Protein AF-A0A8X7CKG5-F1 (afdb_monomer_lite)

Radius of gyration: 17.3 Å; chains: 1; bounding box: 34×34×44 Å

pLDDT: mean 87.35, std 12.73, range [34.0, 97.12]

Structure (mmCIF, N/CA/C/O backbone):
data_AF-A0A8X7CKG5-F1
#
_entry.id   AF-A0A8X7CKG5-F1
#
loop_
_atom_site.group_PDB
_atom_site.id
_atom_site.type_symbol
_atom_site.label_atom_id
_atom_site.label_alt_id
_atom_site.label_comp_id
_atom_site.label_asym_id
_atom_site.label_entity_id
_atom_site.label_seq_id
_atom_site.pdbx_PDB_ins_code
_atom_site.Cartn_x
_atom_site.Cartn_y
_atom_site.Cartn_z
_atom_site.occupancy
_atom_site.B_iso_or_equiv
_atom_site.auth_seq_id
_atom_site.auth_comp_id
_atom_site.auth_asym_id
_atom_site.auth_atom_id
_atom_site.pdbx_PDB_model_num
ATOM 1 N N . MET A 1 1 ? 5.834 -10.123 -3.838 1.00 84.38 1 MET A N 1
ATOM 2 C CA . MET A 1 1 ? 4.544 -10.721 -4.265 1.00 84.38 1 MET A CA 1
ATOM 3 C C . MET A 1 1 ? 4.125 -10.327 -5.686 1.00 84.38 1 MET A C 1
ATOM 5 O O . MET A 1 1 ? 3.426 -11.106 -6.317 1.00 84.38 1 MET A O 1
ATOM 9 N N . TYR A 1 2 ? 4.561 -9.177 -6.222 1.00 93.75 2 TYR A N 1
ATOM 10 C CA . TYR A 1 2 ? 4.132 -8.703 -7.546 1.00 93.75 2 TYR A CA 1
ATOM 11 C C . TYR A 1 2 ? 4.448 -9.665 -8.711 1.00 93.75 2 TYR A C 1
ATOM 13 O O . TYR A 1 2 ? 3.544 -10.036 -9.453 1.00 93.75 2 TYR A O 1
ATOM 21 N N . GLN A 1 3 ? 5.701 -10.117 -8.851 1.00 94.75 3 GLN A N 1
ATOM 22 C CA . GLN A 1 3 ? 6.124 -10.936 -10.002 1.00 94.75 3 GLN A CA 1
ATOM 23 C C . GLN A 1 3 ? 5.374 -12.280 -10.136 1.00 94.75 3 GLN A C 1
ATOM 25 O O . GLN A 1 3 ? 4.929 -12.595 -11.244 1.00 94.75 3 GLN A O 1
ATOM 30 N N . PRO A 1 4 ? 5.146 -13.051 -9.051 1.00 95.69 4 PRO A N 1
ATOM 31 C CA . PRO A 1 4 ? 4.285 -14.233 -9.117 1.00 95.69 4 PRO A CA 1
ATOM 32 C C . PRO A 1 4 ? 2.853 -13.927 -9.577 1.00 95.69 4 PRO A C 1
ATOM 34 O O . PRO A 1 4 ? 2.336 -14.631 -10.441 1.00 95.69 4 PRO A O 1
ATOM 37 N N . LEU A 1 5 ? 2.229 -12.856 -9.066 1.00 95.38 5 LEU A N 1
ATOM 38 C CA . LEU A 1 5 ? 0.871 -12.459 -9.465 1.00 95.38 5 LEU A CA 1
ATOM 39 C C . LEU A 1 5 ? 0.813 -12.068 -10.943 1.00 95.38 5 LEU A C 1
ATOM 41 O O . LEU A 1 5 ? -0.049 -12.551 -11.672 1.00 95.38 5 LEU A O 1
ATOM 45 N N . LYS A 1 6 ? 1.766 -11.250 -11.402 1.00 96.38 6 LYS A N 1
ATOM 46 C CA . LYS A 1 6 ? 1.903 -10.881 -12.814 1.00 96.38 6 LYS A CA 1
ATOM 47 C C . LYS A 1 6 ? 1.995 -12.119 -13.702 1.00 96.38 6 LYS A C 1
ATOM 49 O O . LYS A 1 6 ? 1.259 -12.228 -14.677 1.00 96.38 6 LYS A O 1
ATOM 54 N N . SER A 1 7 ? 2.872 -13.054 -13.345 1.00 96.69 7 SER A N 1
ATOM 55 C CA . SER A 1 7 ? 3.088 -14.281 -14.117 1.00 96.69 7 SER A CA 1
ATOM 56 C C . SER A 1 7 ? 1.825 -15.140 -14.177 1.00 96.69 7 SER A C 1
ATOM 58 O O . SER A 1 7 ? 1.456 -15.609 -15.249 1.00 96.69 7 SER A O 1
ATOM 60 N N . TYR A 1 8 ? 1.129 -15.285 -13.047 1.00 95.81 8 TYR A N 1
ATOM 61 C CA . TYR A 1 8 ? -0.129 -16.021 -12.958 1.00 95.81 8 TYR A CA 1
ATOM 62 C C . TYR A 1 8 ? -1.235 -15.394 -13.815 1.00 95.81 8 TYR A C 1
ATOM 64 O O . TYR A 1 8 ? -1.828 -16.061 -14.656 1.00 95.81 8 TYR A O 1
ATOM 72 N N . PHE A 1 9 ? -1.503 -14.096 -13.660 1.00 95.69 9 PHE A N 1
ATOM 73 C CA . PHE A 1 9 ? -2.578 -13.455 -14.417 1.00 95.69 9 PHE A CA 1
ATOM 74 C C . PHE A 1 9 ? -2.282 -13.391 -15.916 1.00 95.69 9 PHE A C 1
ATOM 76 O O . PHE A 1 9 ? -3.208 -13.467 -16.717 1.00 95.69 9 PHE A O 1
ATOM 83 N N . LEU A 1 10 ? -1.016 -13.283 -16.322 1.00 95.50 10 LEU A N 1
ATOM 84 C CA . LEU A 1 10 ? -0.655 -13.289 -17.739 1.00 95.50 10 LEU A CA 1
ATOM 85 C C . LEU A 1 10 ? -0.639 -14.692 -18.366 1.00 95.50 10 LEU A C 1
ATOM 87 O O . LEU A 1 10 ? -0.689 -14.774 -19.593 1.00 95.50 10 LEU A O 1
ATOM 91 N N . SER A 1 11 ? -0.607 -15.770 -17.572 1.00 96.50 11 SER A N 1
ATOM 92 C CA . SER A 1 11 ? -0.680 -17.147 -18.081 1.00 96.50 11 SER A CA 1
ATOM 93 C C . SER A 1 11 ? -2.111 -17.668 -18.265 1.00 96.50 11 SER A C 1
ATOM 95 O O . SER A 1 11 ? -2.312 -18.648 -18.980 1.00 96.50 11 SER A O 1
ATOM 97 N N . ILE A 1 12 ? -3.117 -17.019 -17.669 1.00 95.62 12 ILE A N 1
ATOM 98 C CA . ILE A 1 12 ? -4.526 -17.415 -17.806 1.00 95.62 12 ILE A CA 1
ATOM 99 C C . ILE A 1 12 ? -5.069 -17.019 -19.189 1.00 95.62 12 ILE A C 1
ATOM 101 O O . ILE A 1 12 ? -5.100 -15.839 -19.542 1.00 95.62 12 ILE A O 1
ATOM 105 N N . GLU A 1 13 ? -5.597 -17.998 -19.934 1.00 92.94 13 GLU A N 1
ATOM 106 C CA . GLU A 1 13 ? -6.171 -17.815 -21.280 1.00 92.94 13 GLU A CA 1
ATOM 107 C C . GLU A 1 13 ? -7.266 -16.731 -21.316 1.00 92.94 13 GLU A C 1
ATOM 109 O O . GLU A 1 13 ? -7.252 -15.840 -22.167 1.00 92.94 13 GLU A O 1
ATOM 114 N N . LYS A 1 14 ? -8.177 -16.752 -20.335 1.00 94.31 14 LYS A N 1
ATOM 115 C CA . LYS A 1 14 ? -9.278 -15.785 -20.175 1.00 94.31 14 LYS A CA 1
ATOM 116 C C . LYS A 1 14 ? -9.023 -14.786 -19.042 1.00 94.31 14 LYS A C 1
ATOM 118 O O . LYS A 1 14 ? -9.908 -14.517 -18.232 1.00 94.31 14 LYS A O 1
ATOM 123 N N . CYS A 1 15 ? -7.804 -14.251 -18.954 1.00 95.19 15 CYS A N 1
ATOM 124 C CA . CYS A 1 15 ? -7.485 -13.213 -17.975 1.00 95.19 15 CYS A CA 1
ATOM 125 C C . CYS A 1 15 ? -8.363 -11.963 -18.190 1.00 95.19 15 CYS A C 1
ATOM 127 O O . CYS A 1 15 ? -8.438 -11.471 -19.323 1.00 95.19 15 CYS A O 1
ATOM 129 N N . PRO A 1 16 ? -8.993 -11.413 -17.131 1.00 95.75 16 PRO A N 1
ATOM 130 C CA . PRO A 1 16 ? -9.743 -10.168 -17.227 1.00 95.75 16 PRO A CA 1
ATOM 131 C C . PRO A 1 16 ? -8.903 -9.051 -17.853 1.00 95.75 16 PRO A C 1
ATOM 133 O O . PRO A 1 16 ? -7.782 -8.787 -17.412 1.00 95.75 16 PRO A O 1
ATOM 136 N N . LEU A 1 17 ? -9.459 -8.364 -18.858 1.00 95.38 17 LEU A N 1
ATOM 137 C CA . LEU A 1 17 ? -8.734 -7.352 -19.636 1.00 95.38 17 LEU A CA 1
ATOM 138 C C . LEU A 1 17 ? -8.106 -6.271 -18.746 1.00 95.38 17 LEU A C 1
ATOM 140 O O . LEU A 1 17 ? -6.970 -5.873 -18.980 1.00 95.38 17 LEU A O 1
ATOM 144 N N . LEU A 1 18 ? -8.813 -5.854 -17.692 1.00 95.69 18 LEU A N 1
ATOM 145 C CA . LEU A 1 18 ? -8.315 -4.876 -16.727 1.00 95.69 18 LEU A CA 1
ATOM 146 C C . LEU A 1 18 ? -7.013 -5.338 -16.052 1.00 95.69 18 LEU A C 1
ATOM 148 O O . LEU A 1 18 ? -6.041 -4.590 -16.020 1.00 95.69 18 LEU A O 1
ATOM 152 N N . LEU A 1 19 ? -6.972 -6.579 -15.558 1.00 95.25 19 LEU A N 1
ATOM 153 C CA . LEU A 1 19 ? -5.787 -7.141 -14.904 1.00 95.25 19 LEU A CA 1
ATOM 154 C C . LEU A 1 19 ? -4.661 -7.380 -15.908 1.00 95.25 19 LEU A C 1
ATOM 156 O O . LEU A 1 19 ? -3.502 -7.086 -15.623 1.00 95.25 19 LEU A O 1
ATOM 160 N N . LYS A 1 20 ? -4.999 -7.860 -17.109 1.00 95.81 20 LYS A N 1
ATOM 161 C CA . LYS A 1 20 ? -4.034 -8.040 -18.197 1.00 95.81 20 LYS A CA 1
ATOM 162 C C . LYS A 1 20 ? -3.363 -6.719 -18.573 1.00 95.81 20 LYS A C 1
ATOM 164 O O . LYS A 1 20 ? -2.149 -6.697 -18.752 1.00 95.81 20 LYS A O 1
ATOM 169 N N . ASN A 1 21 ? -4.135 -5.637 -18.673 1.00 95.94 21 ASN A N 1
ATOM 170 C CA . ASN A 1 21 ? -3.618 -4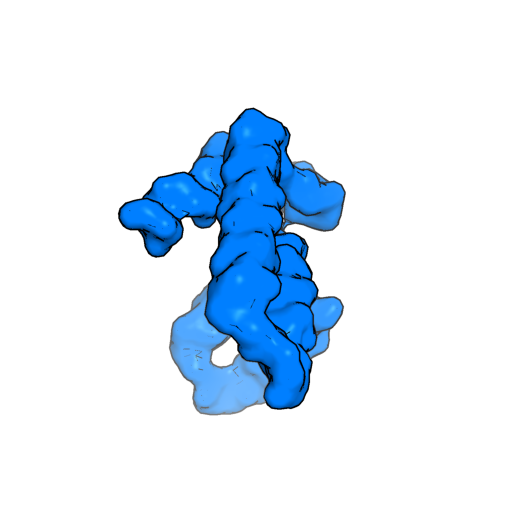.303 -18.965 1.00 95.94 21 ASN A CA 1
ATOM 171 C C . ASN A 1 21 ? -2.769 -3.781 -17.807 1.00 95.94 21 ASN A C 1
ATOM 173 O O . ASN A 1 21 ? -1.646 -3.350 -18.046 1.00 95.94 21 ASN A O 1
ATOM 177 N N . PHE A 1 22 ? -3.249 -3.917 -16.567 1.00 95.06 22 PHE A N 1
ATOM 178 C CA . PHE A 1 22 ? -2.484 -3.556 -15.375 1.00 95.06 22 PHE A CA 1
ATOM 179 C C . PHE A 1 22 ? -1.112 -4.243 -15.375 1.00 95.06 22 PHE A C 1
ATOM 181 O O . PHE A 1 22 ? -0.090 -3.577 -15.430 1.00 95.06 22 PHE A O 1
ATOM 188 N N . PHE A 1 23 ? -1.033 -5.570 -15.434 1.00 95.50 23 PHE A N 1
ATOM 189 C CA . PHE A 1 23 ? 0.259 -6.265 -15.348 1.00 95.50 23 PHE A CA 1
ATOM 190 C C . PHE A 1 23 ? 1.202 -6.058 -16.549 1.00 95.50 23 PHE A C 1
ATOM 192 O O . PHE A 1 23 ? 2.397 -6.374 -16.453 1.00 95.50 23 PHE A O 1
ATOM 199 N N . LYS A 1 24 ? 0.691 -5.540 -17.673 1.00 92.81 24 LYS A N 1
ATOM 200 C CA . LYS A 1 24 ? 1.492 -5.145 -18.841 1.00 92.81 24 LYS A CA 1
ATOM 201 C C . LYS A 1 24 ? 2.035 -3.723 -18.753 1.00 92.81 24 LYS A C 1
ATOM 203 O O . LYS A 1 24 ? 3.057 -3.455 -19.376 1.00 92.81 24 LYS A O 1
ATOM 208 N N . ASP A 1 25 ? 1.384 -2.846 -18.001 1.00 91.38 25 ASP A N 1
ATOM 209 C CA . ASP A 1 25 ? 1.833 -1.472 -17.810 1.00 91.38 25 ASP A CA 1
ATOM 210 C C . ASP A 1 25 ? 3.130 -1.441 -16.964 1.00 91.38 25 ASP A C 1
ATOM 212 O O . ASP A 1 25 ? 3.211 -2.107 -15.920 1.00 91.38 25 ASP A O 1
ATOM 216 N N . PRO A 1 26 ? 4.172 -0.712 -17.408 1.00 89.38 26 PRO A N 1
ATOM 217 C CA . PRO A 1 26 ? 5.461 -0.643 -16.715 1.00 89.38 26 PRO A CA 1
ATOM 218 C C . PRO A 1 26 ? 5.378 0.033 -15.336 1.00 89.38 26 PRO A C 1
ATOM 220 O O . PRO A 1 26 ? 6.190 -0.255 -14.459 1.00 89.38 26 PRO A O 1
ATOM 223 N N . THR A 1 27 ? 4.376 0.881 -15.102 1.00 90.56 27 THR A N 1
ATOM 224 C CA . THR A 1 27 ? 4.147 1.591 -13.836 1.00 90.56 27 THR A CA 1
ATOM 225 C C . THR A 1 27 ? 3.355 0.771 -12.816 1.00 90.56 27 THR A C 1
ATOM 227 O O . THR A 1 27 ? 3.314 1.112 -11.635 1.00 90.56 27 THR A O 1
ATOM 230 N N . SER A 1 28 ? 2.750 -0.349 -13.210 1.00 93.12 28 SER A N 1
ATOM 231 C CA . SER A 1 28 ? 1.873 -1.110 -12.310 1.00 93.12 28 SER A CA 1
ATOM 232 C C . SER A 1 28 ? 2.580 -1.722 -11.114 1.00 93.12 28 SER A C 1
ATOM 234 O O . SER A 1 28 ? 1.982 -1.836 -10.046 1.00 93.12 28 SER A O 1
ATOM 236 N N . GLU A 1 29 ? 3.858 -2.081 -11.245 1.00 94.19 29 GLU A N 1
ATOM 237 C CA . GLU A 1 29 ? 4.637 -2.562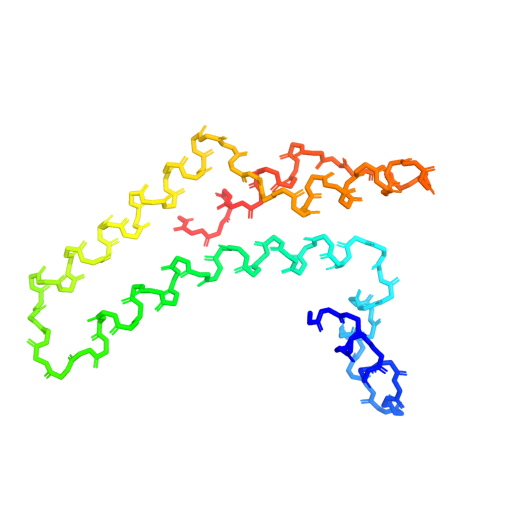 -10.101 1.00 94.19 29 GLU A CA 1
ATOM 238 C C . GLU A 1 29 ? 4.821 -1.455 -9.060 1.00 94.19 29 GLU A C 1
ATOM 240 O O . GLU A 1 29 ? 4.672 -1.686 -7.858 1.00 94.19 29 GLU A O 1
ATOM 245 N N . LEU A 1 30 ? 5.075 -0.232 -9.530 1.00 92.44 30 LEU A N 1
ATOM 246 C CA . LEU A 1 30 ? 5.177 0.955 -8.692 1.00 92.44 30 LEU A CA 1
ATOM 247 C C . LEU A 1 30 ? 3.859 1.193 -7.949 1.00 92.44 30 LEU A C 1
ATOM 249 O O . LEU A 1 30 ? 3.863 1.285 -6.718 1.00 92.44 30 LEU A O 1
ATOM 253 N N . TRP A 1 31 ? 2.732 1.219 -8.668 1.00 90.44 31 TRP A N 1
ATOM 254 C CA . TRP A 1 31 ? 1.412 1.418 -8.064 1.00 90.44 31 TRP A CA 1
ATOM 255 C C . TRP A 1 31 ? 1.024 0.299 -7.100 1.00 90.44 31 TRP A C 1
ATOM 257 O O . TRP A 1 31 ? 0.451 0.568 -6.045 1.00 90.44 31 TRP A O 1
ATOM 267 N N . PHE A 1 32 ? 1.387 -0.946 -7.411 1.00 92.88 32 PHE A N 1
ATOM 268 C CA . PHE A 1 32 ? 1.154 -2.089 -6.537 1.00 92.88 32 PHE A CA 1
ATOM 269 C C . PHE A 1 32 ? 1.848 -1.914 -5.183 1.00 92.88 32 PHE A C 1
ATOM 271 O O . PHE A 1 32 ? 1.209 -2.051 -4.139 1.00 92.88 32 PHE A O 1
ATOM 278 N N . TYR A 1 33 ? 3.143 -1.580 -5.175 1.00 91.94 33 TYR A N 1
ATOM 279 C CA . TYR A 1 33 ? 3.872 -1.383 -3.919 1.00 91.94 33 TYR A CA 1
ATOM 280 C C . TYR A 1 33 ? 3.423 -0.133 -3.167 1.00 91.94 33 TYR A C 1
ATOM 282 O O . TYR A 1 33 ? 3.417 -0.141 -1.934 1.00 91.94 33 TYR A O 1
ATOM 290 N N . PHE A 1 34 ? 3.013 0.914 -3.884 1.00 89.38 34 PHE A N 1
ATOM 291 C CA . PHE A 1 34 ? 2.427 2.094 -3.264 1.00 89.38 34 PHE A CA 1
ATOM 292 C C . PHE A 1 34 ? 1.132 1.742 -2.521 1.00 89.38 34 PHE A C 1
ATOM 294 O O . PHE A 1 34 ? 1.040 1.961 -1.314 1.00 89.38 34 PHE A O 1
ATOM 301 N N . LEU A 1 35 ? 0.172 1.103 -3.197 1.00 89.44 35 LEU A N 1
ATOM 302 C CA . LEU A 1 35 ? -1.089 0.668 -2.588 1.00 89.44 35 LEU A CA 1
ATOM 303 C C . LEU A 1 35 ? -0.865 -0.303 -1.428 1.00 89.44 35 LEU A C 1
ATOM 305 O O . LEU A 1 35 ? -1.506 -0.176 -0.385 1.00 89.44 35 LEU A O 1
ATOM 309 N N . HIS A 1 36 ? 0.078 -1.235 -1.571 1.00 89.56 36 HIS A N 1
ATOM 310 C CA . HIS A 1 36 ? 0.400 -2.181 -0.511 1.00 89.56 36 HIS A CA 1
ATOM 311 C C . HIS A 1 36 ? 0.879 -1.470 0.765 1.00 89.56 36 HIS A C 1
ATOM 313 O O . HIS A 1 36 ? 0.383 -1.760 1.854 1.00 89.56 36 HIS A O 1
ATOM 319 N N . ALA A 1 37 ? 1.762 -0.475 0.644 1.00 88.25 37 ALA A N 1
ATOM 320 C CA . ALA A 1 37 ? 2.234 0.302 1.790 1.00 88.25 37 ALA A CA 1
ATOM 321 C C . ALA A 1 37 ? 1.114 1.108 2.474 1.00 88.25 37 ALA A C 1
ATOM 323 O O . ALA A 1 37 ? 1.139 1.301 3.693 1.00 88.25 37 ALA A O 1
ATOM 324 N N . GLN A 1 38 ? 0.116 1.555 1.709 1.00 85.38 38 GLN A N 1
ATOM 325 C CA . GLN A 1 38 ? -1.051 2.245 2.259 1.00 85.38 38 GLN A CA 1
ATOM 326 C C . GLN A 1 38 ? -2.010 1.271 2.952 1.00 85.38 38 GLN A C 1
ATOM 328 O O . GLN A 1 38 ? -2.474 1.562 4.054 1.00 85.38 38 GLN A O 1
ATOM 333 N N . SER A 1 39 ? -2.239 0.088 2.370 1.00 90.19 39 SER A N 1
ATOM 334 C CA . SER A 1 39 ? -3.133 -0.936 2.932 1.00 90.19 39 SER A CA 1
ATOM 335 C C . SER A 1 39 ? -2.722 -1.405 4.327 1.00 90.19 39 SER A C 1
ATOM 337 O O . SER A 1 39 ? -3.589 -1.744 5.124 1.00 90.19 39 SER A O 1
ATOM 339 N N . ALA A 1 40 ? -1.428 -1.353 4.661 1.00 90.25 40 ALA A N 1
ATOM 340 C CA . ALA A 1 40 ? -0.939 -1.727 5.983 1.00 90.25 40 ALA A CA 1
ATOM 341 C C . ALA A 1 40 ? -1.566 -0.876 7.104 1.00 90.25 40 ALA A C 1
ATOM 343 O O . ALA A 1 40 ? -1.927 -1.424 8.141 1.00 90.25 40 ALA A O 1
ATOM 344 N N . SER A 1 41 ? -1.759 0.435 6.889 1.00 89.88 41 SER A N 1
ATOM 345 C CA . SER A 1 41 ? -2.407 1.313 7.880 1.00 89.88 41 SER A CA 1
ATOM 346 C C . SER A 1 41 ? -3.871 0.930 8.102 1.00 89.88 41 SER A C 1
ATOM 348 O O . SER A 1 41 ? -4.321 0.852 9.241 1.00 89.88 41 SER A O 1
ATOM 350 N N . PHE A 1 42 ? -4.601 0.650 7.019 1.00 93.06 42 PHE A N 1
ATOM 351 C CA . PHE A 1 42 ? -6.001 0.229 7.099 1.00 93.06 42 PHE A CA 1
ATOM 352 C C . PHE A 1 42 ? -6.140 -1.143 7.750 1.00 93.06 42 PHE A C 1
ATOM 354 O O . PHE A 1 42 ? -6.986 -1.320 8.614 1.00 93.06 42 PHE A O 1
ATOM 361 N N . TYR A 1 43 ? -5.282 -2.095 7.383 1.00 94.44 43 TYR A N 1
ATOM 362 C CA . TYR A 1 43 ? -5.291 -3.436 7.956 1.00 94.44 43 TYR A CA 1
ATOM 363 C C . TYR A 1 43 ? -5.096 -3.413 9.476 1.00 94.44 43 TYR A C 1
ATOM 365 O O . TYR A 1 43 ? -5.840 -4.072 10.194 1.00 94.44 43 TYR A O 1
ATOM 373 N N . GLN A 1 44 ? -4.153 -2.611 9.981 1.00 93.12 44 GLN A N 1
ATOM 374 C CA . GLN A 1 44 ? -3.953 -2.472 11.427 1.00 93.12 44 GLN A CA 1
ATOM 375 C C . GLN A 1 44 ? -5.177 -1.876 12.133 1.00 93.12 44 GLN A C 1
ATOM 377 O O . GLN A 1 44 ? -5.535 -2.339 13.212 1.00 93.12 44 GLN A O 1
ATOM 382 N N . ALA A 1 45 ? -5.841 -0.892 11.523 1.00 94.69 45 ALA A N 1
ATOM 383 C CA . ALA A 1 45 ? -7.070 -0.327 12.073 1.00 94.69 45 ALA A CA 1
ATOM 384 C C . ALA A 1 45 ? -8.221 -1.347 12.074 1.00 94.69 45 ALA A C 1
ATOM 386 O O . ALA A 1 45 ? -8.920 -1.478 13.073 1.00 94.69 45 ALA A O 1
ATOM 387 N N . VAL A 1 46 ? -8.387 -2.107 10.986 1.00 95.56 46 VAL A N 1
ATOM 388 C CA . VAL A 1 46 ? -9.407 -3.163 10.880 1.00 95.56 46 VAL A CA 1
ATOM 389 C C . VAL A 1 46 ? -9.193 -4.233 11.948 1.00 95.56 46 VAL A C 1
ATOM 391 O O . VAL A 1 46 ? -10.128 -4.528 12.681 1.00 95.56 46 VAL A O 1
ATOM 394 N N . LEU A 1 47 ? -7.964 -4.733 12.119 1.00 95.06 47 LEU A N 1
ATOM 395 C CA . LEU A 1 47 ? -7.652 -5.721 13.159 1.00 95.06 47 LEU A CA 1
ATOM 396 C C . LEU A 1 47 ? -8.026 -5.248 14.568 1.00 95.06 47 LEU A C 1
ATOM 398 O O . LEU A 1 47 ? -8.487 -6.042 15.383 1.00 95.06 47 LEU A O 1
ATOM 402 N N . GLN A 1 48 ? -7.810 -3.965 14.867 1.00 93.75 48 GLN A N 1
ATOM 403 C CA . GLN A 1 48 ? -8.175 -3.395 16.164 1.00 93.75 48 GLN A CA 1
ATOM 404 C C . GLN A 1 48 ? -9.693 -3.273 16.326 1.00 93.75 48 GLN A C 1
ATOM 406 O O . GLN A 1 48 ? -10.196 -3.503 17.419 1.00 93.75 48 GLN A O 1
ATOM 411 N N . LEU A 1 49 ? -10.420 -2.942 15.254 1.00 94.38 49 LEU A N 1
ATOM 412 C CA . LEU A 1 49 ? -11.880 -2.784 15.258 1.00 94.38 49 LEU A CA 1
ATOM 413 C C . LEU A 1 49 ? -12.647 -4.111 15.260 1.00 94.38 49 LEU A C 1
ATOM 415 O O . LEU A 1 49 ? -13.754 -4.167 15.785 1.00 94.38 49 LEU A O 1
ATOM 419 N N . GLU A 1 50 ? -12.078 -5.173 14.693 1.00 93.69 50 GLU A N 1
ATOM 420 C CA . GLU A 1 50 ? -12.679 -6.514 14.666 1.00 93.69 50 GLU A CA 1
ATOM 421 C C . GLU A 1 50 ? -12.618 -7.233 16.028 1.00 93.69 50 GLU A C 1
ATOM 423 O O . GLU A 1 50 ? -13.148 -8.337 16.179 1.00 93.69 50 GLU A O 1
ATOM 428 N N . GLY A 1 51 ? -11.997 -6.618 17.042 1.00 89.31 51 GLY A N 1
ATOM 429 C CA . GLY A 1 51 ? -11.993 -7.134 18.406 1.00 89.31 51 GLY A CA 1
ATOM 430 C C . GLY A 1 51 ? -13.415 -7.306 18.959 1.00 89.31 51 GLY A C 1
ATOM 431 O O . GLY A 1 51 ? -14.246 -6.406 18.881 1.00 89.31 51 GLY A O 1
ATOM 432 N N . GLN A 1 52 ? -13.693 -8.459 19.575 1.00 77.12 52 GLN A N 1
ATOM 433 C CA . GLN A 1 52 ? -15.045 -8.838 20.024 1.00 77.12 52 GLN A CA 1
ATOM 434 C C . GLN A 1 52 ? -15.673 -7.890 21.062 1.00 77.12 52 GLN A C 1
ATOM 436 O O . GLN A 1 52 ? -16.884 -7.927 21.266 1.00 77.12 52 GLN A O 1
ATOM 441 N N . THR A 1 53 ? -14.872 -7.063 21.735 1.00 88.06 53 THR A N 1
ATOM 442 C CA . THR A 1 53 ? -15.306 -6.216 22.857 1.00 88.06 53 THR A CA 1
ATOM 443 C C . THR A 1 53 ? -14.997 -4.735 22.649 1.00 88.06 53 THR A C 1
ATOM 445 O O . THR A 1 53 ? -14.925 -3.993 23.624 1.00 88.06 53 THR A O 1
ATOM 448 N N . VAL A 1 54 ? -14.784 -4.296 21.406 1.00 91.62 54 VAL A N 1
ATOM 449 C CA . VAL A 1 54 ? -14.453 -2.896 21.105 1.00 91.62 54 VAL A CA 1
ATOM 450 C C . VAL A 1 54 ? -15.678 -2.012 21.333 1.00 91.62 54 VAL A C 1
ATOM 452 O O . VAL A 1 54 ? -16.722 -2.180 20.701 1.00 91.62 54 VAL A O 1
ATOM 455 N N . SER A 1 55 ? -15.556 -1.047 22.239 1.00 95.50 55 SER A N 1
ATOM 456 C CA . SER A 1 55 ? -16.584 -0.033 22.471 1.00 95.50 55 SER A CA 1
ATOM 457 C C . SER A 1 55 ? -16.621 1.007 21.346 1.00 95.50 55 SER A C 1
ATOM 459 O O . SER A 1 55 ? -15.650 1.218 20.619 1.00 95.50 55 SER A O 1
ATOM 461 N N . ALA A 1 56 ? -17.728 1.748 21.238 1.00 94.75 56 ALA A N 1
ATOM 462 C CA . ALA A 1 56 ? -17.837 2.848 20.275 1.00 94.75 56 ALA A CA 1
ATOM 463 C C . ALA A 1 56 ? -16.771 3.945 20.492 1.00 94.75 56 ALA A C 1
ATOM 465 O O . ALA A 1 56 ? -16.329 4.576 19.532 1.00 94.75 56 ALA A O 1
ATOM 466 N N . ILE A 1 57 ? -16.343 4.161 21.743 1.00 96.06 57 ILE A N 1
ATOM 467 C CA . ILE A 1 57 ? -15.309 5.147 22.089 1.00 96.06 57 ILE A CA 1
ATOM 468 C C . ILE A 1 57 ? -13.942 4.679 21.580 1.00 96.06 57 ILE A C 1
ATOM 470 O O . ILE A 1 57 ? -13.242 5.448 20.923 1.00 96.06 57 ILE A O 1
ATOM 474 N N . GLU A 1 58 ? -13.579 3.420 21.829 1.00 96.00 58 GLU A N 1
ATOM 475 C CA . GLU A 1 58 ? -12.330 2.832 21.326 1.00 96.00 58 GLU A CA 1
ATOM 476 C C . GLU A 1 58 ? -12.320 2.792 19.796 1.00 96.00 58 GLU A C 1
ATOM 478 O O . GLU A 1 58 ? -11.333 3.178 19.173 1.00 96.00 58 GLU A O 1
ATOM 483 N N . ALA A 1 59 ? -13.445 2.434 19.171 1.00 96.25 59 ALA A N 1
ATOM 484 C CA . ALA A 1 59 ? -13.568 2.460 17.719 1.00 96.25 59 ALA A CA 1
ATOM 485 C C . ALA A 1 59 ? -13.310 3.862 17.142 1.00 96.25 59 ALA A C 1
ATOM 487 O O . ALA A 1 59 ? -12.558 4.015 16.176 1.00 96.25 59 ALA A O 1
ATOM 488 N N . ALA A 1 60 ? -13.876 4.904 17.760 1.00 97.12 60 ALA A N 1
ATOM 489 C CA . ALA A 1 60 ? -13.622 6.286 17.361 1.00 97.12 60 ALA A CA 1
ATOM 490 C C . ALA A 1 60 ? -12.141 6.675 17.521 1.00 97.12 60 ALA A C 1
ATOM 492 O O . ALA A 1 60 ? -11.597 7.378 16.668 1.00 97.12 60 ALA A O 1
ATOM 493 N N . GLN A 1 61 ? -11.466 6.201 18.574 1.00 96.94 61 GLN A N 1
ATOM 494 C CA . GLN A 1 61 ? -10.030 6.426 18.766 1.00 96.94 61 GLN A CA 1
ATOM 495 C C . GLN A 1 61 ? -9.198 5.773 17.658 1.00 96.94 61 GLN A C 1
ATOM 497 O O . GLN A 1 61 ? -8.339 6.445 17.088 1.00 96.94 61 GLN A O 1
ATOM 502 N N . VAL A 1 62 ? -9.481 4.517 17.297 1.00 97.00 62 VAL A N 1
ATOM 503 C CA . VAL A 1 62 ? -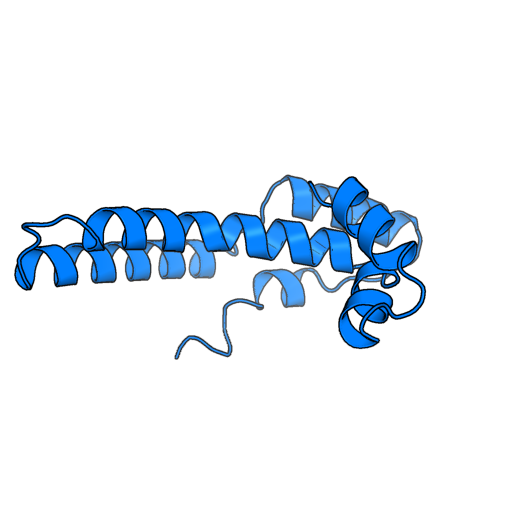8.782 3.810 16.207 1.00 97.00 62 VAL A CA 1
ATOM 504 C C . VAL A 1 62 ? -8.966 4.535 14.871 1.00 97.00 62 VAL A C 1
ATOM 506 O O . VAL A 1 62 ? -8.001 4.745 14.132 1.00 97.00 62 VAL A O 1
ATOM 509 N N . ILE A 1 63 ? -10.188 4.984 14.569 1.00 95.81 63 ILE A N 1
ATOM 510 C CA . ILE A 1 63 ? -10.483 5.737 13.341 1.00 95.81 63 ILE A CA 1
ATOM 511 C C . ILE A 1 63 ? -9.730 7.076 13.320 1.00 95.81 63 ILE A C 1
ATOM 513 O O . ILE A 1 63 ? -9.149 7.434 12.293 1.00 95.81 63 ILE A O 1
ATOM 517 N N . ASN A 1 64 ? -9.694 7.804 14.440 1.00 96.94 64 ASN A N 1
ATOM 518 C CA . ASN A 1 64 ? -8.955 9.065 14.533 1.00 96.94 64 ASN A CA 1
ATOM 519 C C . ASN A 1 64 ? -7.444 8.852 14.376 1.00 96.94 64 ASN A C 1
ATOM 521 O O . ASN A 1 64 ? -6.809 9.573 13.612 1.00 96.94 64 ASN A O 1
ATOM 525 N N . GLN A 1 65 ? -6.877 7.814 14.994 1.00 96.44 65 GLN A N 1
ATOM 526 C CA . GLN A 1 65 ? -5.464 7.463 14.818 1.00 96.44 65 GLN A CA 1
ATOM 527 C C . GLN A 1 65 ? -5.133 7.107 13.363 1.00 96.44 65 GLN A C 1
ATOM 529 O O . GLN A 1 65 ? -4.097 7.524 12.840 1.00 96.44 65 GLN A O 1
ATOM 534 N N . LEU A 1 66 ? -6.016 6.369 12.679 1.00 95.06 66 LEU A N 1
ATOM 535 C CA . LEU A 1 66 ? -5.867 6.091 11.252 1.00 95.06 66 LEU A CA 1
ATOM 536 C C . LEU A 1 66 ? -5.885 7.390 10.438 1.00 95.06 66 LEU A C 1
ATOM 538 O O . LEU A 1 66 ? -5.016 7.592 9.588 1.00 95.06 66 LEU A O 1
ATOM 542 N N . LYS A 1 67 ? -6.838 8.288 10.711 1.00 94.50 67 LYS A N 1
ATOM 543 C CA . LYS A 1 67 ? -6.933 9.593 10.045 1.00 94.50 67 LYS A CA 1
ATOM 544 C C . LYS A 1 67 ? -5.671 10.431 10.258 1.00 94.50 67 LYS A C 1
ATOM 546 O O . LYS A 1 67 ? -5.152 10.988 9.290 1.00 94.50 67 LYS A O 1
ATOM 551 N N . ASP A 1 68 ? -5.143 10.472 11.477 1.00 94.62 68 ASP A N 1
ATOM 552 C CA . ASP A 1 68 ? -3.908 11.187 11.799 1.00 94.62 68 ASP A CA 1
ATOM 553 C C . ASP A 1 68 ? -2.712 10.581 11.058 1.00 94.62 68 ASP A C 1
ATOM 555 O O . ASP A 1 68 ? -1.923 11.309 10.454 1.00 94.62 68 ASP A O 1
ATOM 559 N N . ASN A 1 69 ? -2.609 9.248 11.006 1.00 91.81 69 ASN A N 1
ATOM 560 C CA . ASN A 1 69 ? -1.558 8.560 10.256 1.00 91.81 69 ASN A CA 1
ATOM 561 C C . ASN A 1 69 ? -1.610 8.885 8.755 1.00 91.81 69 ASN A C 1
ATOM 563 O O . ASN A 1 69 ? -0.577 9.170 8.146 1.00 91.81 69 ASN A O 1
ATOM 567 N N . LEU A 1 70 ? -2.803 8.861 8.155 1.00 89.88 70 LEU A N 1
ATOM 568 C CA . LEU A 1 70 ? -3.003 9.203 6.746 1.00 89.88 70 LEU A CA 1
ATOM 569 C C . LEU A 1 70 ? -2.677 10.677 6.477 1.00 89.88 70 LEU A C 1
ATOM 571 O O . LEU A 1 70 ? -1.992 10.979 5.500 1.00 89.88 70 LEU A O 1
ATOM 575 N N . THR A 1 71 ? -3.084 11.572 7.378 1.00 89.88 71 THR A N 1
ATOM 576 C CA . THR A 1 71 ? -2.789 13.010 7.294 1.00 89.88 71 THR A CA 1
ATOM 577 C C . THR A 1 71 ? -1.285 13.266 7.386 1.00 89.88 71 THR A C 1
ATOM 579 O O . THR A 1 71 ? -0.731 13.995 6.571 1.00 89.88 71 THR A O 1
ATOM 582 N N . GLN A 1 72 ? -0.577 12.615 8.312 1.00 89.56 72 GLN A N 1
ATOM 583 C CA . GLN A 1 72 ? 0.881 12.730 8.415 1.00 89.56 72 GLN A CA 1
ATOM 584 C C . GLN A 1 72 ? 1.587 12.196 7.167 1.00 89.56 72 GLN A C 1
ATOM 586 O O . GLN A 1 72 ? 2.512 12.833 6.663 1.00 89.56 72 GLN A O 1
ATOM 591 N N . LYS A 1 73 ? 1.148 11.048 6.635 1.00 87.50 73 LYS A N 1
ATOM 592 C CA . LYS A 1 73 ? 1.676 10.510 5.374 1.00 87.50 73 LYS A CA 1
ATOM 593 C C . LYS A 1 73 ? 1.464 11.489 4.219 1.00 87.50 73 LYS A C 1
ATOM 595 O O . LYS A 1 73 ? 2.370 11.658 3.410 1.00 87.50 73 LYS A O 1
ATOM 600 N N . GLN A 1 74 ? 0.312 12.151 4.163 1.00 83.50 74 GLN A N 1
ATOM 601 C CA . GLN A 1 74 ? 0.014 13.166 3.157 1.00 83.50 74 GLN A CA 1
ATOM 602 C C . GLN A 1 74 ? 0.910 14.403 3.309 1.00 83.50 74 GLN A C 1
ATOM 604 O O . GLN A 1 74 ? 1.581 14.781 2.352 1.00 83.50 74 GLN A O 1
ATOM 609 N N . THR A 1 75 ? 0.965 15.005 4.501 1.00 85.44 75 THR A N 1
ATOM 610 C CA . THR A 1 75 ? 1.764 16.214 4.777 1.00 85.44 75 THR A CA 1
ATOM 611 C C . THR A 1 75 ? 3.245 15.990 4.497 1.00 85.44 75 THR A C 1
ATOM 613 O O . THR A 1 75 ? 3.904 16.839 3.905 1.00 85.44 75 THR A O 1
ATOM 616 N N . ASN A 1 76 ? 3.760 14.814 4.854 1.00 85.88 76 ASN A N 1
ATOM 617 C CA . ASN A 1 76 ? 5.161 14.461 4.640 1.00 85.88 76 ASN A CA 1
ATOM 618 C C . ASN A 1 76 ? 5.446 13.933 3.226 1.00 85.88 76 ASN A C 1
ATOM 620 O O . ASN A 1 76 ? 6.557 13.469 2.973 1.00 85.88 76 ASN A O 1
ATOM 624 N N . GLN A 1 77 ? 4.454 13.952 2.324 1.00 82.69 77 GLN A N 1
ATOM 625 C CA . GLN A 1 77 ? 4.554 13.405 0.968 1.00 82.69 77 GLN A CA 1
ATOM 626 C C . GLN A 1 77 ? 5.169 11.997 0.962 1.00 82.69 77 GLN A C 1
ATOM 628 O O . GLN A 1 77 ? 6.107 11.693 0.217 1.00 82.69 77 GLN A O 1
ATOM 633 N N . PHE A 1 78 ? 4.674 11.152 1.868 1.00 83.75 78 PHE A N 1
ATOM 634 C CA . PHE A 1 78 ? 5.242 9.846 2.140 1.00 83.75 78 PHE A CA 1
ATOM 635 C C . PHE A 1 78 ? 5.284 8.999 0.872 1.00 83.75 78 PHE A C 1
ATOM 637 O O . PHE A 1 78 ? 4.276 8.762 0.207 1.00 83.75 78 PHE A O 1
ATOM 644 N N . LEU A 1 79 ? 6.475 8.480 0.596 1.00 85.94 79 LEU A N 1
ATOM 645 C CA . LEU A 1 79 ? 6.725 7.576 -0.508 1.00 85.94 79 LEU A CA 1
ATOM 646 C C . LEU A 1 79 ? 7.485 6.358 0.032 1.00 85.94 79 LEU A C 1
ATOM 648 O O . LEU A 1 79 ? 8.502 6.529 0.713 1.00 85.94 79 LEU A O 1
ATOM 652 N N . PRO A 1 80 ? 7.038 5.123 -0.224 1.00 88.75 80 PRO A N 1
ATOM 653 C CA . PRO A 1 80 ? 7.795 3.944 0.178 1.00 88.75 80 PRO A CA 1
ATOM 654 C C . PRO A 1 80 ? 9.157 3.877 -0.526 1.00 88.75 80 PRO A C 1
ATOM 656 O O . PRO A 1 80 ? 9.299 4.274 -1.683 1.00 88.75 80 PRO A O 1
ATOM 659 N N . PHE A 1 81 ? 10.169 3.321 0.145 1.00 90.19 81 PHE A N 1
ATOM 660 C CA . PHE A 1 81 ? 11.511 3.174 -0.436 1.00 90.19 81 PHE A CA 1
ATOM 661 C C . PHE A 1 81 ? 11.505 2.369 -1.744 1.00 90.19 81 PHE A C 1
ATOM 663 O O . PHE A 1 81 ? 12.094 2.802 -2.731 1.00 90.19 81 PHE A O 1
ATOM 670 N N . MET A 1 82 ? 10.779 1.248 -1.777 1.00 90.12 82 MET A N 1
ATOM 671 C CA . MET A 1 82 ? 10.656 0.414 -2.978 1.00 90.12 82 MET A CA 1
ATOM 672 C C . MET A 1 82 ? 10.044 1.190 -4.154 1.00 90.12 82 MET A C 1
ATOM 674 O O . MET A 1 82 ? 10.489 1.053 -5.289 1.00 90.12 82 MET A O 1
ATOM 678 N N . VAL A 1 83 ? 9.067 2.058 -3.876 1.00 91.19 83 VAL A N 1
ATOM 679 C CA . VAL A 1 83 ? 8.433 2.921 -4.882 1.00 91.19 83 VAL A CA 1
ATOM 680 C C . VAL A 1 83 ? 9.454 3.912 -5.445 1.00 91.19 83 VAL A C 1
ATOM 682 O O . VAL A 1 83 ? 9.598 3.989 -6.661 1.00 91.19 83 VAL A O 1
ATOM 685 N N . ARG A 1 84 ? 10.255 4.572 -4.591 1.00 90.56 84 ARG A N 1
ATOM 686 C CA . ARG A 1 84 ? 11.363 5.439 -5.043 1.00 90.56 84 ARG A CA 1
ATOM 687 C C . ARG A 1 84 ? 12.356 4.704 -5.944 1.00 90.56 84 ARG A C 1
ATOM 689 O O . ARG A 1 84 ? 12.748 5.231 -6.979 1.00 90.56 84 ARG A O 1
ATOM 696 N N . GLN A 1 85 ? 12.754 3.487 -5.577 1.00 91.81 85 GLN A N 1
ATOM 697 C CA . GLN A 1 85 ? 13.687 2.706 -6.393 1.00 91.81 85 GLN A CA 1
ATOM 698 C C . GLN A 1 85 ? 13.103 2.331 -7.759 1.00 91.81 85 GLN A C 1
ATOM 700 O O . GLN A 1 85 ? 13.818 2.368 -8.757 1.00 91.81 85 GLN A O 1
ATOM 705 N N . LEU A 1 86 ? 11.818 1.971 -7.819 1.00 92.19 86 LEU A N 1
ATOM 706 C CA . LEU A 1 86 ? 11.148 1.661 -9.084 1.00 92.19 86 LEU A CA 1
ATOM 707 C C . LEU A 1 86 ? 11.017 2.895 -9.971 1.00 92.19 86 LEU A C 1
ATOM 709 O O . LEU A 1 86 ? 11.222 2.790 -11.173 1.00 92.19 86 LEU A O 1
ATOM 713 N N . MET A 1 87 ? 10.751 4.062 -9.386 1.00 90.25 87 MET A N 1
ATOM 714 C CA . MET A 1 87 ? 10.714 5.323 -10.125 1.00 90.25 87 MET A CA 1
ATOM 715 C C . MET A 1 87 ? 12.037 5.638 -10.814 1.00 90.25 87 MET A C 1
ATOM 717 O O . MET A 1 87 ? 12.026 6.012 -11.981 1.00 90.25 87 MET A O 1
ATOM 721 N N . LEU A 1 88 ? 13.166 5.459 -10.122 1.00 89.62 88 LEU A N 1
ATOM 722 C CA . LEU A 1 88 ? 14.488 5.664 -10.723 1.00 89.62 88 LEU A CA 1
ATOM 723 C C . LEU A 1 88 ? 14.700 4.719 -11.913 1.00 89.62 88 LEU A C 1
ATOM 725 O O . LEU A 1 88 ? 15.017 5.173 -13.003 1.00 89.62 88 LEU A O 1
ATOM 729 N N . LYS A 1 89 ? 14.393 3.426 -11.745 1.00 90.25 89 LYS A N 1
ATOM 730 C CA . LYS A 1 89 ? 14.490 2.436 -12.833 1.00 90.25 89 LYS A CA 1
ATOM 731 C C . LYS A 1 89 ? 13.587 2.761 -14.028 1.00 90.25 89 LYS A C 1
ATOM 733 O O . LYS A 1 89 ? 13.945 2.489 -15.172 1.00 90.25 89 LYS A O 1
ATOM 738 N N . LEU A 1 90 ? 12.397 3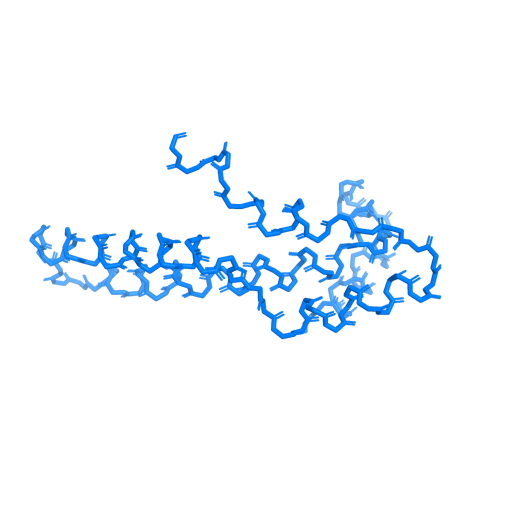.302 -13.772 1.00 89.69 90 LEU A N 1
ATOM 739 C CA . LEU A 1 90 ? 11.443 3.674 -14.817 1.00 89.69 90 LEU A CA 1
ATOM 740 C C . LEU A 1 90 ? 11.909 4.923 -15.576 1.00 89.69 90 LEU A C 1
ATOM 742 O O . LEU A 1 90 ? 11.882 4.920 -16.805 1.00 89.69 90 LEU A O 1
ATOM 746 N N . LYS A 1 91 ? 12.461 5.915 -14.868 1.00 87.50 91 LYS A N 1
ATOM 747 C CA . LYS A 1 91 ? 13.114 7.082 -15.481 1.00 87.50 91 LYS A CA 1
ATOM 748 C C . LYS A 1 91 ? 14.305 6.666 -16.350 1.00 87.50 91 LYS A C 1
ATOM 750 O O . LYS A 1 91 ? 14.386 7.085 -17.501 1.00 87.50 91 LYS A O 1
ATOM 755 N N . ASP A 1 92 ? 15.158 5.770 -15.854 1.00 87.06 92 ASP A N 1
ATOM 756 C CA . ASP A 1 92 ? 16.323 5.257 -16.596 1.00 87.06 92 ASP A CA 1
ATOM 757 C C . ASP A 1 92 ? 15.932 4.470 -17.863 1.00 87.06 92 ASP A C 1
ATOM 759 O O . ASP A 1 92 ? 16.694 4.412 -18.825 1.00 87.06 92 ASP A O 1
ATOM 763 N N . SER A 1 93 ? 14.733 3.877 -17.889 1.00 85.00 93 SER A N 1
ATOM 764 C CA . SER A 1 93 ? 14.189 3.151 -19.049 1.00 85.00 93 SER A CA 1
ATOM 765 C C . SER A 1 93 ? 13.335 4.021 -19.982 1.00 85.00 93 SER A C 1
ATOM 767 O O . SER A 1 93 ? 12.714 3.500 -20.909 1.00 85.00 93 SER A O 1
ATOM 769 N N . GLY A 1 94 ? 13.318 5.343 -19.772 1.00 83.31 94 GLY A N 1
ATOM 770 C CA . GLY A 1 94 ? 12.616 6.306 -20.626 1.00 83.31 94 GLY A CA 1
ATOM 771 C C . GLY A 1 94 ? 11.116 6.436 -20.346 1.00 83.31 94 GLY A C 1
ATOM 772 O O . GLY A 1 94 ? 10.405 7.060 -21.130 1.00 83.31 94 GLY A O 1
ATOM 773 N N . THR A 1 95 ? 10.621 5.863 -19.245 1.00 80.88 95 THR A N 1
ATOM 774 C CA . THR A 1 95 ? 9.248 6.084 -18.774 1.00 80.88 95 THR A CA 1
ATOM 775 C C . THR A 1 95 ? 9.243 7.278 -17.828 1.00 80.88 95 THR A C 1
ATOM 777 O O . THR A 1 95 ? 9.711 7.174 -16.692 1.00 80.88 95 THR A O 1
ATOM 780 N N . ASP A 1 96 ? 8.718 8.415 -18.285 1.00 73.50 96 ASP A N 1
ATOM 781 C CA . ASP A 1 96 ? 8.56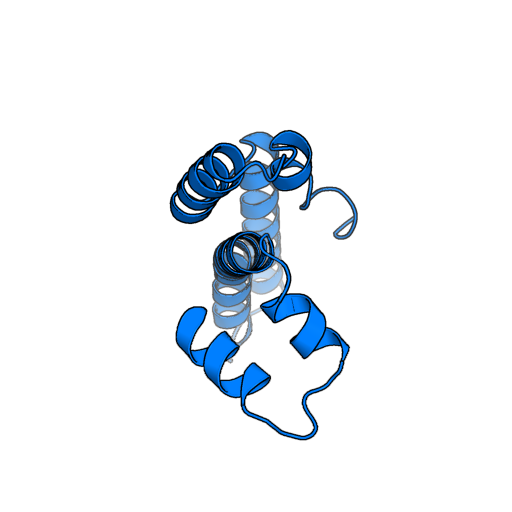4 9.581 -17.418 1.00 73.50 96 ASP A CA 1
ATOM 782 C C . ASP A 1 96 ? 7.410 9.356 -16.435 1.00 73.50 96 ASP A C 1
ATOM 784 O O . ASP A 1 96 ? 6.280 9.052 -16.822 1.00 73.50 96 ASP A O 1
ATOM 788 N N . ILE A 1 97 ? 7.720 9.454 -15.146 1.00 74.44 97 ILE A N 1
ATOM 789 C CA . ILE A 1 97 ? 6.754 9.292 -14.064 1.00 74.44 97 ILE A CA 1
ATOM 790 C C . ILE A 1 97 ? 6.810 10.546 -13.226 1.00 74.44 97 ILE A C 1
ATOM 792 O O . ILE A 1 97 ? 7.814 10.823 -12.559 1.00 74.44 97 ILE A O 1
ATOM 796 N N . ASP A 1 98 ? 5.685 11.250 -13.227 1.00 75.75 98 ASP A N 1
ATOM 797 C CA . ASP A 1 98 ? 5.471 12.406 -12.383 1.00 75.75 98 ASP A CA 1
ATOM 798 C C . ASP A 1 98 ? 5.497 11.978 -10.905 1.00 75.75 98 ASP A C 1
ATOM 800 O O . ASP A 1 98 ? 4.578 11.361 -10.360 1.00 75.75 98 ASP A O 1
ATOM 804 N N . GLU A 1 99 ? 6.613 12.294 -10.251 1.00 69.00 99 GLU A N 1
ATOM 805 C CA . GLU A 1 99 ? 6.827 12.049 -8.829 1.00 69.00 99 GLU A CA 1
ATOM 806 C C . GLU A 1 99 ? 5.818 12.787 -7.961 1.00 69.00 99 GLU A C 1
ATOM 808 O O . GLU A 1 99 ? 5.393 12.289 -6.914 1.00 69.00 99 GLU A O 1
ATOM 813 N N . GLU A 1 100 ? 5.424 13.970 -8.408 1.00 67.25 100 GLU A N 1
ATOM 814 C CA . GLU A 1 100 ? 4.454 14.794 -7.733 1.00 67.25 100 GLU A CA 1
ATOM 815 C C . GLU A 1 100 ? 3.061 14.171 -7.835 1.00 67.25 100 GLU A C 1
ATOM 817 O O . GLU A 1 100 ? 2.353 14.100 -6.829 1.00 67.25 100 GLU A O 1
ATOM 822 N N . PHE A 1 101 ? 2.704 13.603 -8.988 1.00 71.31 101 PHE A N 1
ATOM 823 C CA . PHE A 1 101 ? 1.474 12.828 -9.155 1.00 71.31 101 PHE A CA 1
ATOM 824 C C . PHE A 1 101 ? 1.418 11.626 -8.206 1.00 71.31 101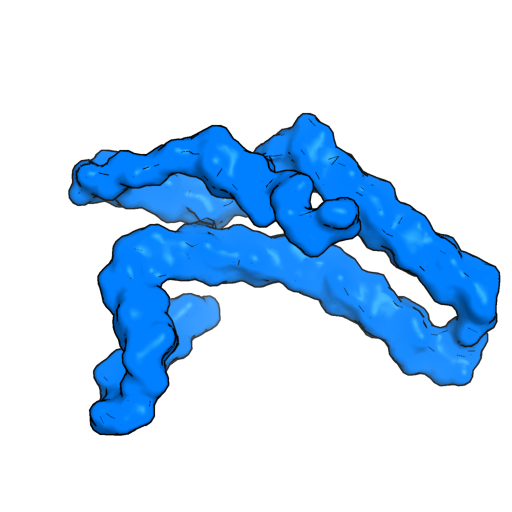 PHE A C 1
ATOM 826 O O . PHE A 1 101 ? 0.421 11.443 -7.503 1.00 71.31 101 PHE A O 1
ATOM 833 N N . VAL A 1 102 ? 2.493 10.835 -8.106 1.00 72.69 102 VAL A N 1
ATOM 834 C CA . VAL A 1 102 ? 2.530 9.671 -7.200 1.00 72.69 102 VAL A CA 1
ATOM 835 C C . VAL A 1 102 ? 2.360 10.107 -5.742 1.00 72.69 102 VAL A C 1
ATOM 837 O O . VAL A 1 102 ? 1.527 9.547 -5.026 1.00 72.69 102 VAL A O 1
ATOM 840 N N . LYS A 1 103 ? 3.070 11.157 -5.312 1.00 68.25 103 LYS A N 1
ATOM 841 C CA . LYS A 1 103 ? 2.936 11.731 -3.960 1.00 68.25 103 LYS A CA 1
ATOM 842 C C . LYS A 1 103 ? 1.529 12.275 -3.692 1.00 68.25 103 LYS A C 1
ATOM 844 O O . LYS A 1 103 ? 1.020 12.146 -2.580 1.00 68.25 103 LYS A O 1
ATOM 849 N N . ARG A 1 104 ? 0.881 12.855 -4.707 1.00 67.62 104 ARG A N 1
ATOM 850 C CA . ARG A 1 104 ? -0.474 13.423 -4.626 1.00 67.62 104 ARG A CA 1
ATOM 851 C C . ARG A 1 104 ? -1.592 12.382 -4.749 1.00 67.62 104 ARG A C 1
ATOM 853 O O . ARG A 1 104 ? -2.734 12.706 -4.442 1.00 67.62 104 ARG A O 1
ATOM 860 N N . THR A 1 105 ? -1.318 11.128 -5.119 1.00 66.62 105 THR A N 1
ATOM 861 C CA . THR A 1 105 ? -2.355 10.101 -5.387 1.00 66.62 105 THR A CA 1
ATOM 862 C C . THR A 1 105 ? -3.086 9.577 -4.125 1.00 66.62 105 THR A C 1
ATOM 864 O O . THR A 1 105 ? -3.871 8.637 -4.180 1.00 66.62 105 THR A O 1
ATOM 867 N N . VAL A 1 106 ? -2.944 10.240 -2.974 1.00 55.06 106 VAL A N 1
ATOM 868 C CA . VAL A 1 106 ? -3.800 10.038 -1.782 1.00 55.06 106 VAL A CA 1
ATOM 869 C C . VAL A 1 106 ? -4.860 11.152 -1.636 1.00 55.06 106 VAL A C 1
ATOM 871 O O . VAL A 1 106 ? -5.799 11.014 -0.860 1.00 55.06 106 VAL A O 1
ATOM 874 N N . ILE A 1 107 ? -4.752 12.244 -2.408 1.00 49.41 107 ILE A N 1
ATOM 875 C CA . ILE A 1 107 ? -5.436 13.525 -2.146 1.00 49.41 107 ILE A CA 1
ATOM 876 C C . ILE A 1 107 ? -6.895 13.577 -2.637 1.00 49.41 107 ILE A C 1
ATOM 878 O O . ILE A 1 107 ? -7.677 14.341 -2.088 1.00 49.41 107 ILE A O 1
ATOM 882 N N . TYR A 1 108 ? -7.310 12.772 -3.620 1.00 42.75 108 TYR A N 1
ATOM 883 C CA . TYR A 1 108 ? -8.560 13.063 -4.351 1.00 42.75 108 TYR A CA 1
ATOM 884 C C . TYR A 1 108 ? -9.759 12.132 -4.110 1.00 42.75 108 TYR A C 1
ATOM 886 O O . TYR A 1 108 ? -10.753 12.268 -4.817 1.00 42.75 108 TYR A O 1
ATOM 894 N N . ARG A 1 109 ? -9.714 11.175 -3.168 1.00 39.88 109 ARG A N 1
ATOM 895 C CA . ARG A 1 109 ? -10.851 10.236 -2.982 1.00 39.88 109 ARG A CA 1
ATOM 896 C C . ARG A 1 109 ? -11.232 9.846 -1.549 1.00 39.88 109 ARG A C 1
ATOM 898 O O . ARG A 1 109 ? -12.117 9.012 -1.398 1.00 39.88 109 ARG A O 1
ATOM 905 N N . ILE A 1 110 ? -10.593 10.399 -0.516 1.00 43.12 110 ILE A N 1
ATOM 906 C CA . ILE A 1 110 ? -10.937 10.088 0.893 1.00 43.12 110 ILE A CA 1
ATOM 907 C C . ILE A 1 110 ? -11.609 11.286 1.607 1.00 43.12 110 ILE A C 1
ATOM 909 O O . ILE A 1 110 ? -11.996 11.177 2.767 1.00 43.12 110 ILE A O 1
ATOM 913 N N . LEU A 1 111 ? -11.831 12.401 0.901 1.00 34.00 111 LEU A N 1
ATOM 914 C CA . LEU A 1 111 ? -12.705 13.500 1.327 1.00 34.00 111 LEU A CA 1
ATOM 915 C C . LEU A 1 111 ? -13.793 13.728 0.280 1.00 34.00 111 LEU A C 1
ATOM 917 O O . LEU A 1 111 ? -13.421 13.795 -0.914 1.00 34.00 111 LEU A O 1
#

Organism: NCBI:txid2747483

Secondary structure (DSSP, 8-state):
-HHHHHHHHHH-TT--HHHHHHHHSTTHHHHHHHHHHHHHHHHHHHHHHT-TT--HHHHHHHHHHHHHHHHHHHHTT---HHHHHHHHHHHHTT----HHHHHHTTSSS--

Sequence (111 aa):
MYQPLKSYFLSIEKCPLLLKNFFKDPTSELWFYFLHAQSASFYQAVLQLEGQTVSAIEAAQVINQLKDNLTQKQTNQFLPFMVRQLMLKLKDSGTDIDEEFVKRTVIYRIL

Foldseek 3Di:
DLVVQLVVLCPDPPRDPVSVVLSPDLCNVLVVVLVVVLVVLVVVLVVQVPDPDQDPVNNVVSVVVSVVVLVVCLVVLPGDPVSVVSQVVCVVVVNDDDSVCSSCVSPPPPD